Protein AF-C7IXH2-F1 (afdb_monomer)

Radius of gyration: 17.28 Å; Cα contacts (8 Å, |Δi|>4): 101; chains: 1; bounding box: 46×22×41 Å

pLDDT: mean 83.83, std 14.08, range [43.78, 96.0]

Secondary structure (DSSP, 8-state):
-TTT-SSSB-TTS-BGGGGT--S----EEE--S---TT-EEEEEEE----TT--EEPTTS-EE------S-EEEEEE--PPPP-

Organism: Oryza sativa subsp. japonica (NCBI:txid39947)

Sequence (84 aa):
MRQGYENPREATGRIVCANCHLANKPVDIEVPQAVLPDTVFEAVLRIPYDMQLKQVLANGKKGGLNASRRQKQQTAMGIGNGPD

Mean predicted aligned error: 7.64 Å

Foldseek 3Di:
DVVPDPDQADPVRDGCVCVPVVDDFDKDWDWDPDDDAQDKTWIFIDGDDDQVAFDQDPVRDTHGDPDVDDSDRDIDGDHDDPDD

Nearest PDB structures (foldseek):
  1tkw-assembly1_B  TM=9.944E-01  e=1.484E-07  Brassica rapa subsp. rapa
  1e2z-assembly3_C  TM=9.960E-01  e=4.883E-07  Chlamydomonas reinhardtii
  1e2v-assembly3_C  TM=1.001E+00  e=7.574E-07  Chlamydomonas reinhardtii
  2jxm-assembly1_B  TM=1.007E+00  e=1.418E-06  Prochlorothrix hollandica
  1ci3-assembly1_M  TM=1.006E+00  e=2.065E-06  Leptolyngbya laminosa

InterPro domains:
  IPR002325 Cytochrome f [PR00610] (5-24)
  IPR002325 Cytochrome f [PR00610] (25-45)
  IPR002325 Cytochrome f [PR00610] (46-65)
  IPR002325 Cytochrome f [PS51010] (1-66)
  IPR024094 Cytochrome f large domain [PF16639] (2-67)
  IPR036826 Cytochrome f large domain superfamily [G3DSA:2.60.40.830] (1-73)
  IPR036826 Cytochrome f large domain superfamily [SSF49441] (2-70)

Solvent-accessible surface area (backbone atoms only — not comparable to full-atom values): 5642 Å² total; per-residue (Å²): 107,84,91,82,40,96,60,66,57,45,96,89,66,50,48,60,64,53,81,76,51,74,76,89,74,71,68,49,79,46,63,71,95,73,74,56,56,83,34,79,46,59,33,41,34,42,74,78,70,70,82,88,54,61,38,74,41,98,86,69,46,76,37,76,68,86,62,87,87,51,77,41,66,43,80,44,66,30,80,55,78,74,82,132

Structure (mmCIF, N/CA/C/O backbone):
data_AF-C7IXH2-F1
#
_entry.id   AF-C7IXH2-F1
#
loop_
_atom_site.group_PDB
_atom_site.id
_atom_site.type_symbol
_atom_site.label_atom_id
_atom_site.label_alt_id
_atom_site.label_comp_id
_atom_site.label_asym_id
_atom_site.label_entity_id
_atom_site.label_seq_id
_atom_site.pdbx_PDB_ins_code
_atom_site.Cartn_x
_atom_site.Cartn_y
_atom_site.Cartn_z
_atom_site.occupancy
_atom_site.B_iso_or_equiv
_atom_site.auth_seq_id
_atom_site.auth_comp_id
_atom_site.auth_asym_id
_atom_site.auth_atom_id
_atom_site.pdbx_PDB_model_num
ATOM 1 N N . MET A 1 1 ? 5.931 9.779 9.960 1.00 65.62 1 MET A N 1
ATOM 2 C CA . MET A 1 1 ? 7.012 8.953 9.370 1.00 65.62 1 MET A CA 1
ATOM 3 C C . MET A 1 1 ? 8.225 9.759 8.906 1.00 65.62 1 MET A C 1
ATOM 5 O O . MET A 1 1 ? 9.273 9.523 9.478 1.00 65.62 1 MET A O 1
ATOM 9 N N . ARG A 1 2 ? 8.128 10.701 7.944 1.00 69.06 2 ARG A N 1
ATOM 10 C CA . ARG A 1 2 ? 9.314 11.340 7.307 1.00 69.06 2 ARG A CA 1
ATOM 11 C C . ARG A 1 2 ? 10.352 11.973 8.253 1.00 69.06 2 ARG A C 1
ATOM 13 O O . ARG A 1 2 ? 11.510 12.031 7.887 1.00 69.06 2 ARG A O 1
ATOM 20 N N . GLN A 1 3 ? 9.950 12.459 9.428 1.00 77.62 3 GLN A N 1
ATOM 21 C CA . GLN A 1 3 ? 10.865 13.098 10.389 1.00 77.62 3 GLN A CA 1
ATOM 22 C C . GLN A 1 3 ? 11.460 12.127 11.425 1.00 77.62 3 GLN A C 1
ATOM 24 O O . GLN A 1 3 ? 12.366 12.509 12.149 1.00 77.62 3 GLN A O 1
ATOM 29 N N . GLY A 1 4 ? 10.937 10.899 11.530 1.00 82.12 4 GLY A N 1
ATOM 30 C CA . GLY A 1 4 ? 11.334 9.937 12.570 1.00 82.12 4 GLY A CA 1
ATOM 31 C C . GLY A 1 4 ? 12.081 8.709 12.053 1.00 82.12 4 GLY A C 1
ATOM 32 O O . GLY A 1 4 ? 12.529 7.900 12.854 1.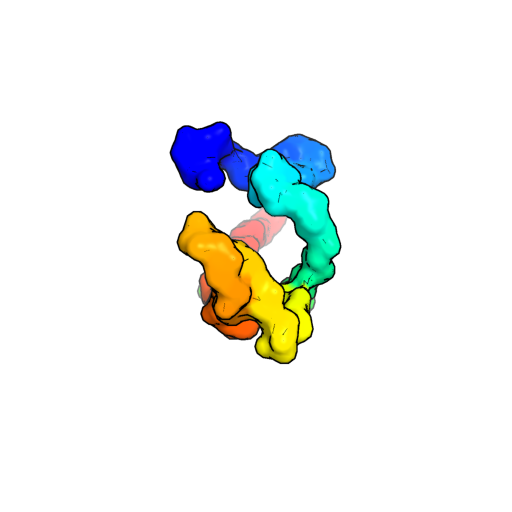00 82.12 4 GLY A O 1
ATOM 33 N N . TYR A 1 5 ? 12.185 8.550 10.731 1.00 88.06 5 TYR A N 1
ATOM 34 C CA . TYR A 1 5 ? 12.839 7.411 10.096 1.00 88.06 5 TYR A CA 1
ATOM 35 C C . TYR A 1 5 ? 13.559 7.881 8.836 1.00 88.06 5 TYR A C 1
ATOM 37 O O . TYR A 1 5 ? 12.923 8.439 7.942 1.00 88.06 5 TYR A O 1
ATOM 45 N N . GLU A 1 6 ? 14.865 7.633 8.769 1.00 91.38 6 GLU A N 1
ATOM 46 C CA . GLU A 1 6 ? 15.685 7.917 7.588 1.00 91.38 6 GLU A CA 1
ATOM 47 C C . GLU A 1 6 ? 15.277 7.028 6.405 1.00 91.38 6 GLU A C 1
ATOM 49 O O . GLU A 1 6 ? 15.068 7.513 5.295 1.00 91.38 6 GLU A O 1
ATOM 54 N N . ASN A 1 7 ? 15.065 5.734 6.667 1.00 91.75 7 ASN A N 1
ATOM 55 C CA . ASN A 1 7 ? 14.579 4.777 5.681 1.00 91.75 7 ASN A CA 1
ATOM 56 C C . ASN A 1 7 ? 13.149 4.321 6.028 1.00 91.75 7 ASN A C 1
ATOM 58 O O . ASN A 1 7 ? 12.916 3.836 7.138 1.00 91.75 7 ASN A O 1
ATOM 62 N N . PRO A 1 8 ? 12.171 4.439 5.109 1.00 91.25 8 PRO A N 1
ATOM 63 C CA . PRO A 1 8 ? 10.809 3.964 5.348 1.00 91.25 8 PRO A CA 1
ATOM 64 C C . PRO A 1 8 ? 10.680 2.430 5.420 1.00 91.25 8 PRO A C 1
ATOM 66 O O . PRO A 1 8 ? 9.619 1.943 5.822 1.00 91.25 8 PRO A O 1
ATOM 69 N N . ARG A 1 9 ? 11.718 1.674 5.037 1.00 95.31 9 ARG A N 1
ATOM 70 C CA . ARG A 1 9 ? 11.761 0.207 5.046 1.00 95.31 9 ARG A CA 1
ATOM 71 C C . ARG A 1 9 ? 12.910 -0.290 5.924 1.00 95.31 9 ARG A C 1
ATOM 73 O O . ARG A 1 9 ? 14.070 0.027 5.684 1.00 95.31 9 ARG A O 1
ATOM 80 N N . GLU A 1 10 ? 12.578 -1.097 6.924 1.00 93.44 10 GLU A N 1
ATOM 81 C CA . GLU A 1 10 ? 13.542 -1.779 7.789 1.00 93.44 10 GLU A CA 1
ATOM 82 C C . GLU A 1 10 ? 14.225 -2.940 7.040 1.00 93.44 10 GLU A C 1
ATOM 84 O O . GLU A 1 10 ? 13.693 -3.454 6.053 1.00 93.44 10 GLU A O 1
ATOM 89 N N . ALA A 1 11 ? 15.378 -3.414 7.530 1.00 95.31 11 ALA A N 1
ATOM 90 C CA . ALA A 1 11 ? 16.118 -4.531 6.924 1.00 95.31 11 ALA A CA 1
ATOM 91 C C . ALA A 1 11 ? 15.307 -5.841 6.861 1.00 95.31 11 ALA A C 1
ATOM 93 O O . ALA A 1 11 ? 15.491 -6.653 5.960 1.00 95.31 11 ALA A O 1
ATOM 94 N N . THR A 1 12 ? 14.355 -6.015 7.780 1.00 96.00 12 THR A N 1
ATOM 95 C CA . THR A 1 12 ? 13.392 -7.130 7.798 1.00 96.00 12 THR A CA 1
ATOM 96 C C . THR A 1 12 ? 12.349 -7.045 6.678 1.00 96.00 12 THR A C 1
ATOM 98 O O . THR A 1 12 ? 11.551 -7.960 6.499 1.00 96.00 12 THR A O 1
ATOM 101 N N . GLY A 1 13 ? 12.304 -5.930 5.945 1.00 94.25 13 GLY A N 1
ATOM 102 C CA . GLY A 1 13 ? 11.273 -5.612 4.965 1.00 94.25 13 GLY A CA 1
ATOM 103 C C . GLY A 1 13 ? 10.032 -4.941 5.558 1.00 94.25 13 GLY A C 1
ATOM 104 O O . GLY A 1 13 ? 9.167 -4.516 4.791 1.00 94.25 13 GLY A O 1
ATOM 105 N N . ARG A 1 14 ? 9.945 -4.797 6.888 1.00 94.62 14 ARG A N 1
ATOM 106 C CA . ARG A 1 14 ? 8.847 -4.102 7.572 1.00 94.62 14 ARG A CA 1
ATOM 107 C C . ARG A 1 14 ? 8.850 -2.610 7.225 1.00 94.62 14 ARG A C 1
ATOM 109 O O . ARG A 1 14 ? 9.887 -1.953 7.249 1.00 94.62 14 ARG A O 1
ATOM 116 N N . ILE A 1 15 ? 7.675 -2.065 6.914 1.00 94.50 15 ILE A N 1
ATOM 117 C CA . ILE A 1 15 ? 7.496 -0.630 6.665 1.00 94.50 15 ILE A CA 1
ATOM 118 C C . ILE A 1 15 ? 7.201 0.077 7.985 1.00 94.50 15 ILE A C 1
ATOM 120 O O . ILE A 1 15 ? 6.327 -0.348 8.742 1.00 94.50 15 ILE A O 1
ATOM 124 N N . VAL A 1 16 ? 7.867 1.205 8.229 1.00 95.12 16 VAL A N 1
ATOM 125 C CA . VAL A 1 16 ? 7.810 1.939 9.509 1.00 95.12 16 VAL A CA 1
ATOM 126 C C . VAL A 1 16 ? 6.403 2.436 9.885 1.00 95.12 16 VAL A C 1
ATOM 128 O O . VAL A 1 16 ? 6.136 2.743 11.044 1.00 95.12 16 VAL A O 1
ATOM 131 N N . CYS A 1 17 ? 5.463 2.461 8.930 1.00 92.06 17 CYS A N 1
ATOM 132 C CA . CYS A 1 17 ? 4.029 2.669 9.171 1.00 92.06 17 CYS A CA 1
ATOM 133 C C . CYS A 1 17 ? 3.457 1.711 10.231 1.00 92.06 17 CYS A C 1
ATOM 135 O O . CYS A 1 17 ? 2.622 2.122 11.040 1.00 92.06 17 CYS A O 1
ATOM 137 N N . ALA A 1 18 ? 3.951 0.470 10.272 1.00 93.62 18 ALA A N 1
ATOM 138 C CA . ALA A 1 18 ? 3.522 -0.562 11.214 1.00 93.62 18 ALA A CA 1
ATOM 139 C C . ALA A 1 18 ? 3.907 -0.267 12.676 1.00 93.62 18 ALA A C 1
ATOM 141 O O . ALA A 1 18 ? 3.395 -0.914 13.585 1.00 93.62 18 ALA A O 1
ATOM 142 N N . ASN A 1 19 ? 4.784 0.711 12.935 1.00 93.06 19 ASN A N 1
ATOM 143 C CA . ASN A 1 19 ? 5.174 1.090 14.299 1.00 93.06 19 ASN A CA 1
ATOM 144 C C . ASN A 1 19 ? 4.096 1.929 15.009 1.00 93.06 19 ASN A C 1
ATOM 146 O O . ASN A 1 19 ? 4.122 2.044 16.230 1.00 93.06 19 ASN A O 1
ATOM 150 N N . CYS A 1 20 ? 3.119 2.465 14.266 1.00 92.50 20 CYS A N 1
ATOM 151 C CA . CYS A 1 20 ? 1.952 3.160 14.827 1.00 92.50 20 CYS A CA 1
ATOM 152 C C . CYS A 1 20 ? 0.620 2.544 14.369 1.00 92.50 20 CYS A C 1
ATOM 154 O O . CYS A 1 20 ? -0.334 2.487 15.142 1.00 92.50 20 CYS A O 1
ATOM 156 N N . HIS A 1 21 ? 0.535 2.061 13.125 1.00 91.12 21 HIS A N 1
ATOM 157 C CA . HIS A 1 21 ? -0.654 1.390 12.598 1.00 91.12 21 HIS A CA 1
ATOM 158 C C . HIS A 1 21 ? -0.565 -0.114 12.863 1.00 91.12 21 HIS A C 1
ATOM 160 O O . HIS A 1 21 ? -0.103 -0.882 12.026 1.00 91.12 21 HIS A O 1
ATOM 166 N N . LEU A 1 22 ? -0.991 -0.512 14.064 1.00 94.25 22 LEU A N 1
ATOM 167 C CA . LEU A 1 22 ? -0.794 -1.867 14.593 1.00 94.25 22 LEU A CA 1
ATOM 168 C C . LEU A 1 22 ? -1.703 -2.925 13.950 1.00 94.25 22 LEU A C 1
ATOM 170 O O . LEU A 1 22 ? -1.387 -4.112 13.966 1.00 94.25 22 LEU A O 1
ATOM 174 N N . ALA A 1 23 ? -2.847 -2.508 13.406 1.00 92.06 23 ALA A N 1
ATOM 175 C CA . ALA A 1 23 ? -3.776 -3.413 12.746 1.00 92.06 23 ALA A CA 1
ATOM 176 C C . ALA A 1 23 ? -3.282 -3.757 11.337 1.00 92.06 23 ALA A C 1
ATOM 178 O O . ALA A 1 23 ? -3.057 -2.867 10.517 1.00 92.06 23 ALA A O 1
ATOM 179 N N . ASN A 1 24 ? -3.180 -5.052 11.040 1.00 91.44 24 ASN A N 1
ATOM 180 C CA . ASN A 1 24 ? -2.826 -5.519 9.707 1.00 91.44 24 ASN A CA 1
ATOM 181 C C . ASN A 1 24 ? -4.055 -5.515 8.784 1.00 91.44 24 ASN A C 1
ATOM 183 O O . ASN A 1 24 ? -5.103 -6.077 9.119 1.00 91.44 24 ASN A O 1
ATOM 187 N N . LYS A 1 25 ? -3.924 -4.899 7.610 1.00 89.50 25 LYS A N 1
ATOM 188 C CA . LYS A 1 25 ? -4.923 -4.918 6.536 1.00 89.50 25 LYS A CA 1
ATOM 189 C C . LYS A 1 25 ? -4.207 -5.135 5.203 1.00 89.50 25 LYS A C 1
ATOM 191 O O . LYS A 1 25 ? -3.134 -4.560 5.018 1.00 89.50 25 LYS A O 1
ATOM 196 N N . PRO A 1 26 ? -4.770 -5.955 4.300 1.00 90.81 26 PRO A N 1
ATOM 197 C CA . PRO A 1 26 ? -4.149 -6.205 3.010 1.00 90.81 26 PRO A CA 1
ATOM 198 C C . PRO A 1 26 ? -4.101 -4.925 2.171 1.00 90.81 26 PRO A C 1
ATOM 200 O O . PRO A 1 26 ? -4.955 -4.045 2.302 1.00 90.81 26 PRO A O 1
ATOM 203 N N . VAL A 1 27 ? -3.094 -4.851 1.311 1.00 90.75 27 VAL A N 1
ATOM 204 C CA . VAL A 1 27 ? -2.934 -3.848 0.257 1.00 90.75 27 VAL A CA 1
ATOM 205 C C . VAL A 1 27 ? -2.499 -4.586 -1.002 1.00 90.75 27 VAL A C 1
ATOM 207 O O . VAL A 1 27 ? -1.686 -5.503 -0.906 1.00 90.75 27 VAL A O 1
ATOM 210 N N . ASP A 1 28 ? -3.006 -4.173 -2.159 1.00 91.19 28 ASP A N 1
ATOM 211 C CA . ASP A 1 28 ? -2.652 -4.782 -3.443 1.00 91.19 28 ASP A CA 1
ATOM 212 C C . ASP A 1 28 ? -1.943 -3.758 -4.327 1.00 91.19 28 ASP A C 1
ATOM 214 O O . ASP A 1 28 ? -2.314 -2.580 -4.361 1.00 91.19 28 ASP A O 1
ATOM 218 N N . ILE A 1 29 ? -0.927 -4.215 -5.054 1.00 91.25 29 ILE A N 1
ATOM 219 C CA . ILE A 1 29 ? -0.200 -3.4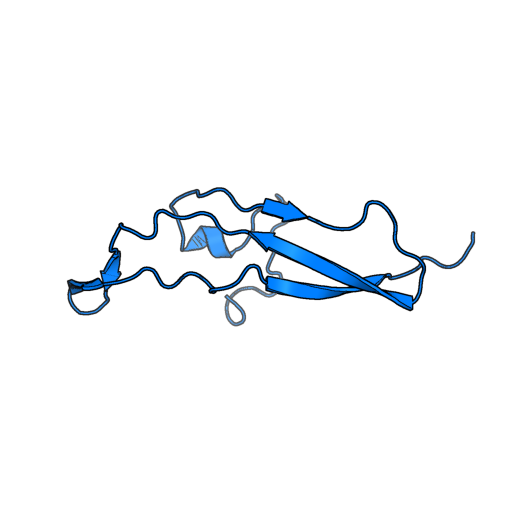25 -6.044 1.00 91.25 29 ILE A CA 1
ATOM 220 C C . ILE A 1 29 ? -0.172 -4.183 -7.367 1.00 91.25 29 ILE A C 1
ATOM 222 O O . ILE A 1 29 ? 0.227 -5.343 -7.420 1.00 91.25 29 ILE A O 1
ATOM 226 N N . GLU A 1 30 ? -0.590 -3.515 -8.434 1.00 91.81 30 GLU A N 1
ATOM 227 C CA . GLU A 1 30 ? -0.521 -4.030 -9.798 1.00 91.81 30 GLU A CA 1
ATOM 228 C C . GLU A 1 30 ? 0.439 -3.146 -10.601 1.00 91.81 30 GLU A C 1
ATOM 230 O O . GLU A 1 30 ? 0.339 -1.917 -10.581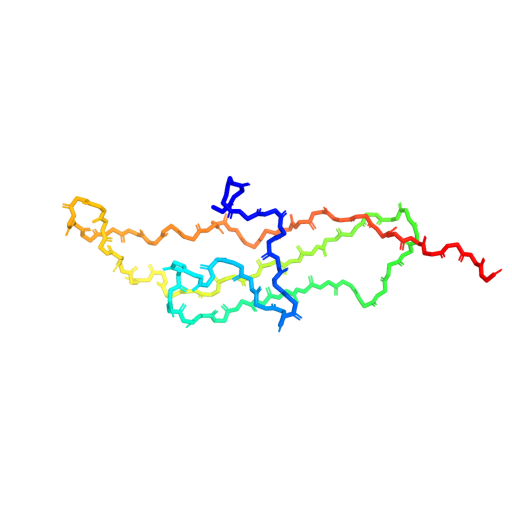 1.00 91.81 30 GLU A O 1
ATOM 235 N N . VAL A 1 31 ? 1.387 -3.775 -11.290 1.00 93.31 31 VAL A N 1
ATOM 236 C CA . VAL A 1 31 ? 2.341 -3.134 -12.205 1.00 93.31 31 VAL A CA 1
ATOM 237 C C . VAL A 1 31 ? 2.463 -3.992 -13.467 1.00 93.31 31 VAL A C 1
ATOM 239 O O . VAL A 1 31 ? 2.220 -5.201 -13.393 1.00 93.31 31 VAL A O 1
ATOM 242 N N . PRO A 1 32 ? 2.842 -3.421 -14.623 1.00 92.50 32 PRO A N 1
ATOM 243 C CA . PRO A 1 32 ? 3.166 -4.213 -15.803 1.00 92.50 32 PRO A CA 1
ATOM 244 C C . PRO A 1 32 ? 4.280 -5.220 -15.505 1.00 92.50 32 PRO A C 1
ATOM 246 O O . PRO A 1 32 ? 5.209 -4.926 -14.755 1.00 92.50 32 PRO A O 1
ATOM 249 N N . GLN A 1 33 ? 4.206 -6.401 -16.119 1.00 92.94 33 GLN A N 1
ATOM 250 C CA . GLN A 1 33 ? 5.198 -7.463 -15.917 1.00 92.94 33 GLN A CA 1
ATOM 251 C C . GLN A 1 33 ? 6.602 -7.059 -16.397 1.00 92.94 33 GLN A C 1
ATOM 253 O O . GLN A 1 33 ? 7.594 -7.488 -15.812 1.00 92.94 33 GLN A O 1
ATOM 258 N N . ALA A 1 34 ? 6.680 -6.229 -17.438 1.00 90.88 34 ALA A N 1
ATOM 259 C CA . ALA A 1 34 ? 7.913 -5.655 -17.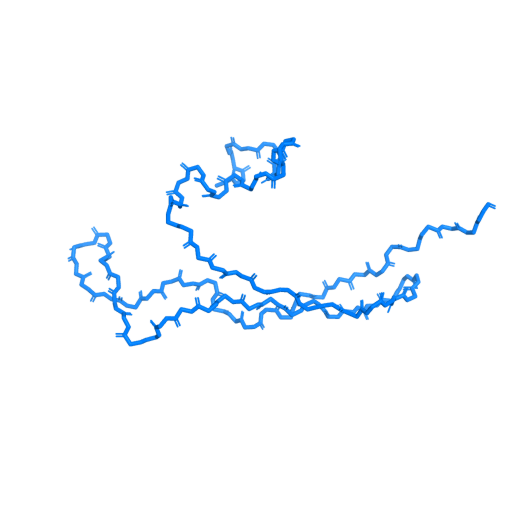956 1.00 90.88 34 ALA A CA 1
ATOM 260 C C . ALA A 1 34 ? 7.669 -4.214 -18.422 1.00 90.88 34 ALA A C 1
ATOM 262 O O . ALA A 1 34 ? 6.573 -3.875 -18.873 1.00 90.88 34 ALA A O 1
ATOM 263 N N . VAL A 1 35 ? 8.703 -3.378 -18.322 1.00 90.81 35 VAL A N 1
ATOM 264 C CA . VAL A 1 35 ? 8.714 -1.990 -18.797 1.00 90.81 35 VAL A CA 1
ATOM 265 C C . VAL A 1 35 ? 10.033 -1.727 -19.511 1.00 90.81 35 VAL A C 1
ATOM 267 O O . VAL A 1 35 ? 11.070 -2.256 -19.111 1.00 90.81 35 VAL A O 1
ATOM 270 N N . LEU A 1 36 ? 9.999 -0.935 -20.579 1.00 91.00 36 LEU A N 1
ATOM 271 C CA . LEU A 1 36 ? 11.223 -0.495 -21.241 1.00 91.00 36 LEU A CA 1
ATOM 272 C C . LEU A 1 36 ? 11.937 0.571 -20.388 1.00 91.00 36 LEU A C 1
ATOM 274 O O . LEU A 1 36 ? 11.275 1.278 -19.615 1.00 91.00 36 LEU A O 1
ATOM 278 N N . PRO A 1 37 ? 13.267 0.717 -20.535 1.00 92.38 37 PRO A N 1
ATOM 279 C CA . PRO A 1 37 ? 13.995 1.855 -19.984 1.00 92.38 37 PRO A CA 1
ATOM 280 C C . PRO A 1 37 ? 13.354 3.185 -20.391 1.00 92.38 37 PRO A C 1
ATOM 282 O O . PRO A 1 37 ? 12.795 3.303 -21.484 1.00 92.38 37 PRO A O 1
ATOM 285 N N . ASP A 1 38 ? 13.403 4.165 -19.490 1.00 89.69 38 ASP A N 1
ATOM 286 C CA . ASP A 1 38 ? 12.899 5.532 -19.684 1.00 89.69 38 ASP A CA 1
ATOM 287 C C . ASP A 1 38 ? 11.423 5.615 -20.108 1.00 89.69 38 ASP A C 1
ATOM 289 O O . ASP A 1 38 ? 10.946 6.635 -20.608 1.00 89.69 38 ASP A O 1
ATOM 293 N N . THR A 1 39 ? 10.660 4.546 -19.869 1.00 90.94 39 THR A N 1
ATOM 294 C CA . THR A 1 39 ? 9.231 4.490 -20.171 1.00 90.94 39 THR A CA 1
ATOM 295 C C . THR A 1 39 ? 8.412 4.728 -18.917 1.00 90.94 39 THR A C 1
ATOM 297 O O . THR A 1 39 ? 8.663 4.161 -17.851 1.00 90.94 39 THR A O 1
ATOM 300 N N . VAL A 1 40 ? 7.397 5.573 -19.056 1.00 92.38 40 VAL A N 1
ATOM 301 C CA . VAL A 1 40 ? 6.423 5.834 -18.004 1.00 92.38 40 VAL A CA 1
ATOM 302 C C . VAL A 1 40 ? 5.402 4.701 -17.948 1.00 92.38 40 VAL A C 1
ATOM 304 O O . VAL A 1 40 ? 4.809 4.343 -18.963 1.00 92.38 40 VAL A O 1
ATOM 307 N N . PHE A 1 41 ? 5.161 4.175 -16.752 1.00 92.31 41 PHE A N 1
ATOM 308 C CA . PHE A 1 41 ? 4.123 3.184 -16.500 1.00 92.31 41 PHE A CA 1
ATOM 309 C C . PHE A 1 41 ? 3.291 3.533 -15.264 1.00 92.31 41 PHE A C 1
ATOM 311 O O . PHE A 1 41 ? 3.676 4.355 -14.426 1.00 92.31 41 PHE A O 1
ATOM 318 N N . GLU A 1 42 ? 2.132 2.889 -15.152 1.00 91.12 42 GLU A N 1
ATOM 319 C CA . GLU A 1 42 ? 1.232 3.039 -14.014 1.00 91.12 42 GLU A CA 1
ATOM 320 C C . GLU A 1 42 ? 1.417 1.895 -13.020 1.00 91.12 42 GLU A C 1
ATOM 322 O O . GLU A 1 42 ? 1.319 0.722 -13.376 1.00 91.12 42 GLU A O 1
ATOM 327 N N . ALA A 1 43 ? 1.633 2.243 -11.754 1.00 90.31 43 ALA A N 1
ATOM 328 C CA . ALA A 1 43 ? 1.430 1.332 -10.639 1.00 90.31 43 ALA A CA 1
ATOM 329 C C . ALA A 1 43 ? 0.055 1.605 -10.026 1.00 90.31 43 ALA A C 1
ATOM 331 O O . ALA A 1 43 ? -0.210 2.718 -9.564 1.00 90.31 43 ALA A O 1
ATOM 332 N N . VAL A 1 44 ? -0.820 0.604 -10.007 1.00 90.12 44 VAL A N 1
ATOM 333 C CA . VAL A 1 44 ? -2.156 0.709 -9.416 1.00 90.12 44 VAL A CA 1
ATOM 334 C C . VAL A 1 44 ? -2.100 0.189 -7.985 1.00 90.12 44 VAL A C 1
ATOM 336 O O . VAL A 1 44 ? -1.901 -1.000 -7.753 1.00 90.12 44 VAL A O 1
ATOM 339 N N . LEU A 1 45 ? -2.295 1.082 -7.013 1.00 89.56 45 LEU A N 1
ATOM 340 C CA . LEU A 1 45 ? -2.364 0.730 -5.592 1.00 89.56 45 LEU A CA 1
ATOM 341 C C . LEU A 1 45 ? -3.820 0.631 -5.119 1.00 89.56 45 LEU A C 1
ATOM 343 O O . LEU A 1 45 ? -4.562 1.613 -5.204 1.00 89.56 45 LEU A O 1
ATOM 347 N N . ARG A 1 46 ? -4.218 -0.513 -4.553 1.00 88.75 46 ARG A N 1
ATOM 348 C CA . ARG A 1 46 ? -5.528 -0.734 -3.918 1.00 88.75 46 ARG A CA 1
ATOM 349 C C . ARG A 1 46 ? -5.375 -0.940 -2.412 1.00 88.75 46 ARG A C 1
ATOM 351 O O . ARG A 1 46 ? -4.571 -1.743 -1.955 1.00 88.75 46 ARG A O 1
ATOM 358 N N . ILE A 1 47 ? -6.184 -0.221 -1.634 1.00 89.31 47 ILE A N 1
ATOM 359 C CA . ILE A 1 47 ? -6.261 -0.350 -0.172 1.00 89.31 47 ILE A CA 1
ATOM 360 C C . ILE A 1 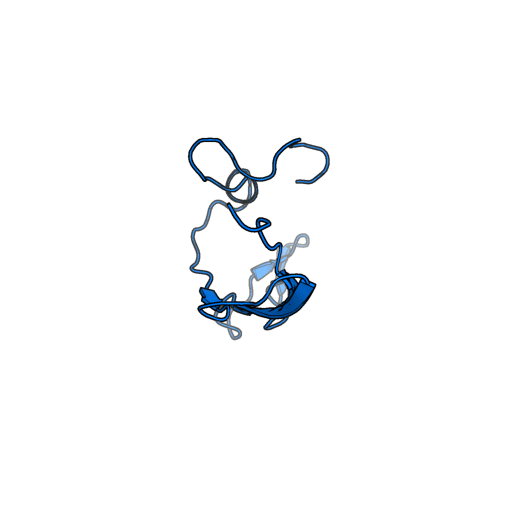47 ? -7.716 -0.692 0.176 1.00 89.31 47 ILE A C 1
ATOM 362 O O . ILE A 1 47 ? -8.532 0.224 0.328 1.00 89.31 47 ILE A O 1
ATOM 366 N N . PRO A 1 48 ? -8.087 -1.984 0.220 1.00 87.31 48 PRO A N 1
ATOM 367 C CA . PRO A 1 48 ? -9.457 -2.387 0.500 1.00 87.31 48 PRO A CA 1
ATOM 368 C C . PRO A 1 48 ? -9.839 -2.086 1.953 1.00 87.31 48 PRO A C 1
ATOM 370 O O . PRO A 1 48 ? -9.141 -2.442 2.904 1.00 87.31 48 PRO A O 1
ATOM 373 N N . TYR A 1 49 ? -10.999 -1.461 2.132 1.00 86.31 49 TYR A N 1
ATOM 374 C CA . TYR A 1 49 ? -11.666 -1.344 3.423 1.00 86.31 49 TYR A CA 1
ATOM 375 C C . TYR A 1 49 ? -13.180 -1.281 3.221 1.00 86.31 49 TYR A C 1
ATOM 377 O O . TYR A 1 49 ? -13.663 -0.867 2.167 1.00 86.31 49 TYR A O 1
ATOM 385 N N . ASP A 1 50 ? -13.931 -1.688 4.241 1.00 87.69 50 ASP A N 1
ATOM 386 C CA . ASP A 1 50 ? -15.386 -1.582 4.220 1.00 87.69 50 ASP A CA 1
ATOM 387 C C . ASP A 1 50 ? -15.802 -0.112 4.383 1.00 87.69 50 ASP A C 1
ATOM 389 O O . ASP A 1 50 ? -15.612 0.499 5.438 1.00 87.69 50 ASP A O 1
ATOM 393 N N . MET A 1 51 ? -16.364 0.455 3.316 1.00 85.50 51 MET A N 1
ATOM 394 C CA . MET A 1 51 ? -16.795 1.852 3.266 1.00 85.50 51 MET A CA 1
ATOM 395 C C . MET A 1 51 ? -18.037 2.142 4.121 1.00 85.50 51 MET A C 1
ATOM 397 O O . MET A 1 51 ? -18.335 3.312 4.361 1.00 85.50 51 MET A O 1
ATOM 401 N N . GLN A 1 52 ? -18.754 1.112 4.582 1.00 89.12 52 GLN A N 1
ATOM 402 C CA . GLN A 1 52 ? -19.890 1.263 5.494 1.00 89.12 52 GLN A CA 1
ATOM 403 C C . GLN A 1 52 ? -19.435 1.447 6.948 1.00 89.12 52 GLN A C 1
ATOM 405 O O . GLN A 1 52 ? -20.174 1.994 7.774 1.00 89.12 52 GLN A O 1
ATOM 410 N N . LEU A 1 53 ? -18.207 1.032 7.277 1.00 88.06 53 LEU A N 1
ATOM 411 C CA . LEU A 1 53 ? -17.656 1.173 8.619 1.00 88.06 53 LEU A CA 1
ATOM 412 C C . LEU A 1 53 ? -17.170 2.602 8.887 1.00 88.06 53 LEU A C 1
ATOM 414 O O . LEU A 1 53 ? -16.609 3.289 8.033 1.00 88.06 53 LEU A O 1
ATOM 418 N N . LYS A 1 54 ? -17.364 3.041 10.134 1.00 90.06 54 LYS A N 1
ATOM 419 C CA . LYS A 1 54 ? -16.912 4.342 10.641 1.00 90.06 54 LYS A CA 1
ATOM 420 C C . LYS A 1 54 ? -15.826 4.143 11.695 1.00 90.06 54 LYS A C 1
ATOM 422 O O . LYS A 1 54 ? -15.968 3.287 12.565 1.00 90.06 54 LYS A O 1
ATOM 427 N N . GLN A 1 55 ? -14.779 4.961 11.650 1.00 90.81 55 GLN A N 1
ATOM 428 C CA . GLN A 1 55 ? -13.734 5.020 12.675 1.00 90.81 55 GLN A CA 1
ATOM 429 C C . GLN A 1 55 ? -14.078 6.040 13.762 1.00 90.81 55 GLN A C 1
ATOM 431 O O . GLN A 1 55 ? -14.848 6.975 13.531 1.00 90.81 55 GLN A O 1
ATOM 436 N N . VAL A 1 56 ? -13.473 5.887 14.936 1.00 93.81 56 VAL A N 1
ATOM 437 C CA . VAL A 1 56 ? -13.488 6.918 15.978 1.00 93.81 56 VAL A CA 1
ATOM 438 C C . VAL A 1 56 ? -12.492 8.011 15.587 1.00 93.81 56 VAL A C 1
ATOM 440 O O . VAL A 1 56 ? -11.328 7.730 15.320 1.00 93.81 56 VAL A O 1
ATOM 443 N N . LEU A 1 57 ? -12.960 9.253 15.504 1.00 93.50 57 LEU A N 1
ATOM 444 C CA . LEU A 1 57 ? -12.138 10.425 15.210 1.00 93.50 57 LEU A CA 1
ATOM 445 C C . LEU A 1 57 ? -11.469 10.956 16.486 1.00 93.50 57 LEU A C 1
ATOM 447 O O . LEU A 1 57 ? -11.854 10.598 17.596 1.00 93.50 57 LEU A O 1
ATOM 451 N N . ALA A 1 58 ? -10.521 11.886 16.339 1.00 92.94 58 ALA A N 1
ATOM 452 C CA . ALA A 1 58 ? -9.809 12.498 17.469 1.00 92.94 58 ALA A CA 1
ATOM 453 C C . ALA A 1 58 ? -10.733 13.183 18.499 1.00 92.94 58 ALA A C 1
ATOM 455 O O . ALA A 1 58 ? -10.388 13.285 19.669 1.00 92.94 58 ALA A O 1
ATOM 456 N N . ASN A 1 59 ? -11.924 13.622 18.082 1.00 95.06 59 ASN A N 1
ATOM 457 C CA . ASN A 1 59 ? -12.943 14.211 18.958 1.00 95.06 59 ASN A CA 1
ATOM 458 C C . ASN A 1 59 ? -13.888 13.172 19.601 1.00 95.06 59 ASN A C 1
ATOM 460 O O . ASN A 1 59 ? -14.927 13.543 20.142 1.00 95.06 59 ASN A O 1
ATOM 464 N N . GLY A 1 60 ? -13.591 11.877 19.465 1.00 93.31 60 GLY A N 1
ATOM 465 C CA . GLY A 1 60 ? -14.392 10.772 19.995 1.00 93.31 60 GLY A CA 1
ATOM 466 C C . GLY A 1 60 ? -15.642 10.410 19.181 1.00 93.31 60 GLY A C 1
ATOM 467 O O . GLY A 1 60 ? -16.288 9.407 19.477 1.00 93.31 60 GLY A O 1
ATOM 468 N N . LYS A 1 61 ? -16.006 11.170 18.138 1.00 96.00 61 LYS A N 1
ATOM 469 C CA . LYS A 1 61 ? -17.182 10.873 17.297 1.00 96.00 61 LYS A CA 1
ATOM 470 C C . LYS A 1 61 ? -16.858 9.837 16.218 1.00 96.00 61 LYS A C 1
ATOM 472 O O . LYS A 1 61 ? -15.724 9.740 15.758 1.00 96.00 61 LYS A O 1
ATOM 477 N N . LYS A 1 62 ? -17.871 9.095 15.755 1.00 92.88 62 LYS A N 1
ATOM 478 C CA . LYS A 1 62 ? -17.742 8.178 14.607 1.00 92.88 62 LYS A CA 1
ATOM 479 C C . LYS A 1 62 ? -17.782 8.947 13.282 1.00 92.88 62 LYS A C 1
ATOM 481 O O . LYS A 1 62 ? -18.731 9.687 13.033 1.00 92.88 62 LYS A O 1
ATOM 486 N N . GLY A 1 63 ? -16.804 8.718 12.410 1.00 90.06 63 GLY A N 1
ATOM 487 C CA . GLY A 1 63 ? -16.703 9.326 11.080 1.00 90.06 63 GLY A CA 1
ATOM 488 C C . GLY A 1 63 ? -16.076 8.390 10.046 1.00 90.06 63 GLY A C 1
ATOM 489 O O . GLY A 1 63 ? -15.693 7.268 10.363 1.00 90.06 63 GLY A O 1
ATOM 490 N N . GLY A 1 64 ? -15.998 8.828 8.790 1.00 88.50 64 GLY A N 1
ATOM 491 C CA . GLY A 1 64 ? -15.398 8.025 7.719 1.00 88.50 64 GLY A CA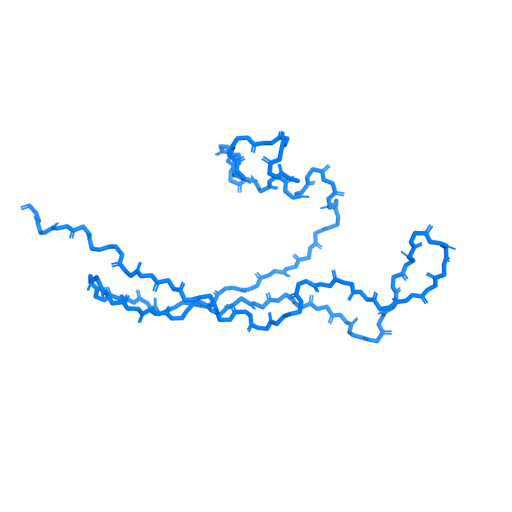 1
ATOM 492 C C . GLY A 1 64 ? -13.912 7.734 7.957 1.00 88.50 64 GLY A C 1
ATOM 493 O O . GLY A 1 64 ? -13.217 8.501 8.631 1.00 88.50 64 GLY A O 1
ATOM 494 N N . LEU A 1 65 ? -13.425 6.623 7.400 1.00 84.12 65 LEU A N 1
ATOM 495 C CA . LEU A 1 65 ? -12.000 6.304 7.401 1.00 84.12 65 LEU A CA 1
ATOM 496 C C . LEU A 1 65 ? -11.250 7.228 6.440 1.00 84.12 65 LEU A C 1
ATOM 498 O O . LEU A 1 65 ? -11.618 7.373 5.273 1.00 84.12 65 LEU A O 1
ATOM 502 N N . ASN A 1 66 ? -10.159 7.807 6.931 1.00 76.00 66 ASN A N 1
ATOM 503 C CA . ASN A 1 66 ? -9.172 8.464 6.088 1.00 76.00 66 ASN A CA 1
ATOM 504 C C . ASN A 1 66 ? -8.179 7.399 5.618 1.00 76.00 66 ASN A C 1
ATOM 506 O O . ASN A 1 66 ? -7.113 7.234 6.200 1.00 76.00 66 ASN A O 1
ATOM 510 N N . ALA A 1 67 ? -8.539 6.646 4.585 1.00 63.28 67 ALA A N 1
ATOM 511 C CA . ALA A 1 67 ? -7.518 6.043 3.742 1.00 63.28 67 ALA A CA 1
ATOM 512 C C . ALA A 1 67 ? -6.985 7.136 2.808 1.00 63.28 67 ALA A C 1
ATOM 514 O O . ALA A 1 67 ? -7.714 8.079 2.482 1.00 63.28 67 ALA A O 1
ATOM 515 N N . SER A 1 68 ? -5.745 7.009 2.343 1.00 53.31 68 SER A N 1
ATOM 516 C CA . SER A 1 68 ? -5.279 7.712 1.149 1.00 53.31 68 SER A CA 1
ATOM 517 C C . SER A 1 68 ? -6.227 7.344 0.003 1.00 53.31 68 SER A C 1
ATOM 519 O O . SER A 1 68 ? -6.026 6.339 -0.671 1.00 53.31 68 SER A O 1
ATOM 521 N N . ARG A 1 69 ? -7.339 8.072 -0.164 1.00 43.78 69 ARG A N 1
ATOM 522 C CA . ARG A 1 69 ? -8.319 7.785 -1.209 1.00 43.78 69 ARG A CA 1
ATOM 523 C C . ARG A 1 69 ? -7.610 7.894 -2.545 1.00 43.78 69 ARG A C 1
ATOM 525 O O . ARG A 1 69 ? -7.231 8.994 -2.941 1.00 43.78 69 ARG A O 1
ATOM 532 N N . ARG A 1 70 ? -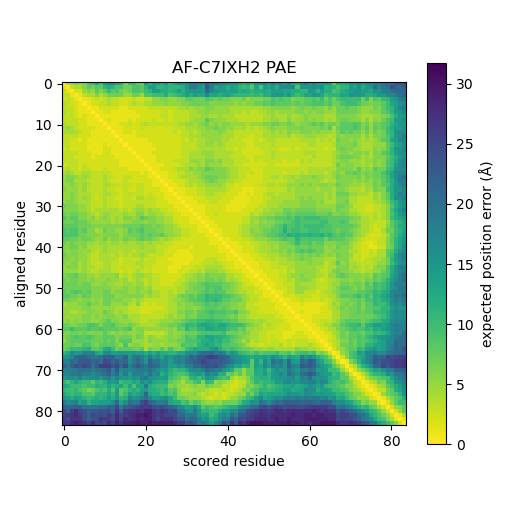7.473 6.755 -3.213 1.00 50.19 70 ARG A N 1
ATOM 533 C CA . ARG A 1 70 ? -7.679 6.486 -4.642 1.00 50.19 70 ARG A CA 1
ATOM 534 C C . ARG A 1 70 ? -7.078 5.108 -4.908 1.00 50.19 70 ARG A C 1
ATOM 536 O O . ARG A 1 70 ? -6.108 4.732 -4.258 1.00 50.19 70 ARG A O 1
ATOM 543 N N . GLN A 1 71 ? -7.610 4.398 -5.899 1.00 51.59 71 GLN A N 1
ATOM 544 C CA . GLN A 1 71 ? -6.739 3.601 -6.758 1.00 51.59 71 GLN A CA 1
ATOM 545 C C . GLN A 1 71 ? -5.672 4.573 -7.256 1.00 51.59 71 GLN A C 1
ATOM 547 O O . GLN A 1 71 ? -5.924 5.362 -8.166 1.00 51.59 71 GLN A O 1
ATOM 552 N N . LYS A 1 72 ? -4.570 4.705 -6.519 1.00 55.41 72 LYS A N 1
ATOM 553 C CA . LYS A 1 72 ? -3.595 5.735 -6.834 1.00 55.41 72 LYS A CA 1
ATOM 554 C C . LYS A 1 72 ? -2.762 5.122 -7.937 1.00 55.41 72 LYS A C 1
ATOM 556 O O . LYS A 1 72 ? -1.903 4.301 -7.648 1.00 55.41 72 LYS A O 1
ATOM 561 N N . GLN A 1 73 ? -3.085 5.487 -9.176 1.00 58.97 73 GLN A N 1
ATOM 562 C CA . GLN A 1 73 ? -2.156 5.372 -10.289 1.00 58.97 73 GLN A CA 1
ATOM 563 C C . GLN A 1 73 ? -0.957 6.232 -9.912 1.00 58.97 73 GLN A C 1
ATOM 565 O O . GLN A 1 73 ? -1.013 7.464 -9.894 1.00 58.97 73 GLN A O 1
ATOM 570 N N . GLN A 1 74 ? 0.091 5.572 -9.445 1.00 70.19 74 GLN A N 1
ATOM 571 C CA . GLN A 1 74 ? 1.371 6.204 -9.231 1.00 70.19 74 GLN A CA 1
ATOM 572 C C . GLN A 1 74 ? 2.143 6.032 -10.530 1.00 70.19 74 GLN A C 1
ATOM 574 O O . GLN A 1 74 ? 2.468 4.917 -10.928 1.00 70.19 74 GLN A O 1
ATOM 579 N N . THR A 1 75 ? 2.406 7.145 -11.198 1.00 74.44 75 THR A N 1
ATOM 580 C CA . THR A 1 75 ? 3.272 7.175 -12.368 1.00 74.44 75 THR A CA 1
ATOM 581 C C . THR A 1 75 ? 4.706 6.914 -11.917 1.00 74.44 75 THR A C 1
ATOM 583 O O . THR A 1 75 ? 5.224 7.632 -11.057 1.00 74.44 75 THR A O 1
ATOM 586 N N . ALA A 1 76 ?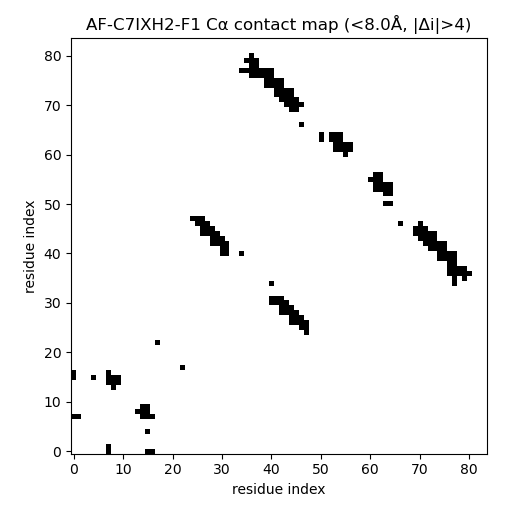 5.326 5.875 -12.463 1.00 80.38 76 ALA A N 1
ATOM 587 C CA . ALA A 1 76 ? 6.725 5.538 -12.239 1.00 80.38 76 ALA A CA 1
ATOM 588 C C . ALA A 1 76 ? 7.449 5.448 -13.587 1.00 80.38 76 ALA A C 1
ATOM 590 O O . ALA A 1 76 ? 6.831 5.197 -14.6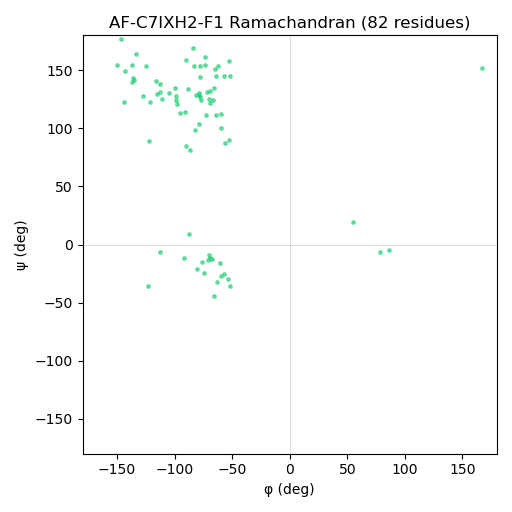20 1.00 80.38 76 ALA A O 1
ATOM 591 N N . MET A 1 77 ? 8.756 5.693 -13.578 1.00 78.44 77 MET A N 1
ATOM 592 C CA . MET A 1 77 ? 9.609 5.582 -14.759 1.00 78.44 77 MET A CA 1
ATOM 593 C C . MET A 1 77 ? 10.432 4.301 -14.645 1.00 78.44 77 MET A C 1
ATOM 595 O O . MET A 1 77 ? 11.017 4.038 -13.592 1.00 78.44 77 MET A O 1
ATOM 599 N N . GLY A 1 78 ? 10.437 3.488 -15.701 1.00 76.31 78 GLY A N 1
ATOM 600 C CA . GLY A 1 78 ? 11.263 2.291 -15.786 1.00 76.31 78 GLY A CA 1
ATOM 601 C C . GLY A 1 78 ? 12.739 2.668 -15.766 1.00 76.31 78 GLY A C 1
ATOM 602 O O . GLY A 1 78 ? 13.238 3.267 -16.713 1.00 76.31 78 GLY A O 1
ATOM 603 N N . ILE A 1 79 ? 13.440 2.323 -14.687 1.00 72.62 79 ILE A N 1
ATOM 604 C CA . ILE A 1 79 ? 14.898 2.432 -14.626 1.00 72.62 79 ILE A CA 1
ATOM 605 C C . ILE A 1 79 ? 15.491 1.241 -15.383 1.00 72.62 79 ILE A C 1
ATOM 607 O O . ILE A 1 79 ? 15.460 0.107 -14.910 1.00 72.62 79 ILE A O 1
ATOM 611 N N . GLY A 1 80 ? 15.976 1.473 -16.600 1.00 58.38 80 GLY A N 1
ATOM 612 C CA . GLY A 1 80 ? 16.769 0.471 -17.300 1.00 58.38 80 GLY A CA 1
ATOM 613 C C . GLY A 1 80 ? 18.122 0.331 -16.618 1.00 58.38 80 GLY A C 1
ATOM 614 O O . GLY A 1 80 ? 18.839 1.321 -16.491 1.00 58.38 80 GLY A O 1
ATOM 615 N N . ASN A 1 81 ? 18.501 -0.880 -16.209 1.00 55.38 81 ASN A N 1
ATOM 616 C CA . ASN A 1 81 ? 19.928 -1.178 -16.146 1.00 55.38 81 ASN A CA 1
ATOM 617 C C . ASN A 1 81 ? 20.418 -1.161 -17.600 1.00 55.38 81 ASN A C 1
ATOM 619 O O . ASN A 1 81 ? 19.813 -1.818 -18.450 1.00 55.38 81 ASN A O 1
ATOM 623 N N . GLY A 1 82 ? 21.435 -0.346 -17.893 1.00 46.12 82 GLY A N 1
ATOM 624 C CA . GLY A 1 82 ? 22.112 -0.368 -19.192 1.00 46.12 82 GLY A CA 1
ATOM 625 C C . GLY A 1 82 ? 22.568 -1.791 -19.548 1.00 46.12 82 GLY A C 1
ATOM 626 O O . GLY A 1 82 ? 22.663 -2.631 -18.649 1.00 46.12 82 GLY A O 1
ATOM 627 N N . PRO A 1 83 ? 22.789 -2.084 -20.841 1.00 54.88 83 PRO A N 1
ATOM 628 C CA . PRO A 1 83 ? 23.150 -3.428 -21.265 1.00 54.88 83 PRO A CA 1
ATOM 629 C C . PRO A 1 83 ? 24.510 -3.803 -20.663 1.00 54.88 83 PRO A C 1
ATOM 631 O O . PRO A 1 83 ? 25.351 -2.922 -20.497 1.00 54.88 83 PRO A O 1
ATOM 634 N N . ASP A 1 84 ? 24.637 -5.086 -20.323 1.00 48.09 84 ASP A N 1
ATOM 635 C CA . ASP A 1 84 ? 25.822 -5.836 -19.868 1.00 48.09 84 ASP A CA 1
ATOM 636 C C . ASP A 1 84 ? 27.198 -5.140 -19.944 1.00 48.09 84 ASP A C 1
ATOM 638 O O . ASP A 1 84 ? 27.611 -4.702 -21.046 1.00 48.09 84 ASP A O 1
#